Protein AF-A0A2H1JAN4-F1 (afdb_monomer)

Mean predicted aligned error: 5.16 Å

Sequence (60 aa):
MTAMTPVYYTLDQAHARRNEILSIVGDEATFKERGARYELDAQQLALYNELTDLEFLIGD

pLDDT: mean 88.01, std 11.81, range [38.44, 95.81]

Radius of gyration: 12.18 Å; Cα contacts (8 Å, |Δi|>4): 27; chains: 1; bounding box: 24×32×29 Å

Structure (mmCIF, N/CA/C/O backbone):
data_AF-A0A2H1JAN4-F1
#
_entry.id   AF-A0A2H1JAN4-F1
#
loop_
_atom_site.group_PDB
_atom_site.id
_atom_site.type_symbol
_atom_site.label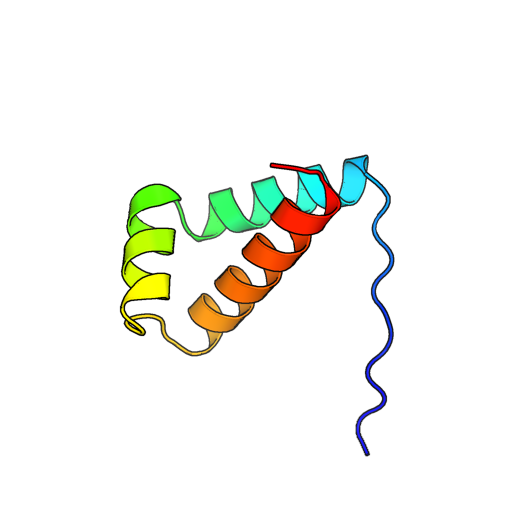_atom_id
_atom_site.label_alt_id
_atom_site.label_comp_id
_atom_site.label_asym_id
_atom_site.label_entity_id
_atom_site.label_seq_id
_atom_site.pdbx_PDB_ins_code
_atom_site.Cartn_x
_atom_site.Cartn_y
_atom_site.Cartn_z
_atom_site.occupancy
_atom_site.B_iso_or_equiv
_atom_site.auth_seq_id
_atom_site.auth_comp_id
_atom_site.auth_asym_id
_atom_site.auth_atom_id
_atom_site.pdbx_PDB_model_num
ATOM 1 N N . MET A 1 1 ? 11.891 -24.393 3.010 1.00 38.44 1 MET A N 1
ATOM 2 C CA . MET A 1 1 ? 12.374 -23.090 2.509 1.00 38.44 1 MET A CA 1
ATOM 3 C C . MET A 1 1 ? 11.489 -22.699 1.343 1.00 38.44 1 MET A C 1
ATOM 5 O O . MET A 1 1 ? 11.567 -23.353 0.313 1.00 38.44 1 MET A O 1
ATOM 9 N N . THR A 1 2 ? 10.611 -21.713 1.511 1.00 55.38 2 THR A N 1
ATOM 10 C CA . THR A 1 2 ? 9.891 -21.120 0.376 1.00 55.38 2 THR A CA 1
ATOM 11 C C . THR A 1 2 ? 10.836 -20.105 -0.252 1.00 55.38 2 THR A C 1
ATOM 13 O O . THR A 1 2 ? 11.281 -19.190 0.437 1.00 55.38 2 THR A O 1
ATOM 16 N N . ALA 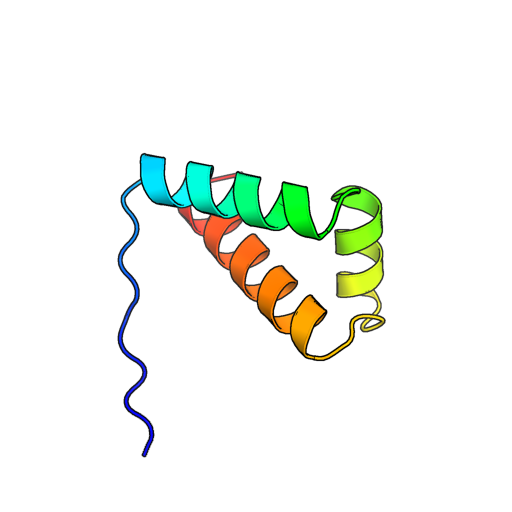A 1 3 ? 11.214 -20.298 -1.513 1.00 59.34 3 ALA A N 1
ATOM 17 C CA . ALA A 1 3 ? 12.015 -19.315 -2.228 1.00 59.34 3 ALA A CA 1
ATOM 18 C C . ALA A 1 3 ? 11.165 -18.049 -2.420 1.00 59.34 3 ALA A C 1
ATOM 20 O O . ALA A 1 3 ? 10.179 -18.073 -3.156 1.00 59.34 3 ALA A O 1
ATOM 21 N N . MET A 1 4 ? 11.515 -16.958 -1.733 1.00 56.72 4 MET A N 1
ATOM 22 C CA . MET A 1 4 ? 10.970 -15.641 -2.060 1.00 56.72 4 MET A CA 1
ATOM 23 C C . MET A 1 4 ? 11.541 -15.244 -3.418 1.00 56.72 4 MET A C 1
ATOM 25 O O . MET A 1 4 ? 12.748 -15.059 -3.562 1.00 56.72 4 MET A O 1
ATOM 29 N N . THR A 1 5 ? 10.674 -15.181 -4.424 1.00 65.88 5 THR A N 1
ATOM 30 C CA . THR A 1 5 ? 11.059 -14.724 -5.759 1.00 65.88 5 THR A CA 1
ATOM 31 C C . THR A 1 5 ? 10.907 -13.204 -5.773 1.00 65.88 5 THR A C 1
ATOM 33 O O . THR A 1 5 ? 9.817 -12.731 -5.450 1.00 65.88 5 THR A O 1
ATOM 36 N N . PRO A 1 6 ? 11.958 -12.429 -6.089 1.00 67.06 6 PRO A N 1
ATOM 37 C CA . PRO A 1 6 ? 11.830 -10.982 -6.194 1.00 67.06 6 PRO A CA 1
ATOM 38 C C . PRO A 1 6 ? 10.843 -10.638 -7.313 1.00 67.06 6 PRO A C 1
ATOM 40 O O . PRO A 1 6 ? 10.974 -11.123 -8.439 1.00 67.06 6 PRO A O 1
ATOM 43 N N . VAL A 1 7 ? 9.841 -9.822 -6.989 1.00 73.06 7 VAL A N 1
ATOM 44 C CA . VAL A 1 7 ? 8.902 -9.273 -7.970 1.00 73.06 7 VAL A CA 1
ATOM 45 C C . VAL A 1 7 ? 9.520 -7.995 -8.521 1.00 73.06 7 VAL A C 1
ATOM 47 O O . VAL A 1 7 ? 9.824 -7.074 -7.767 1.00 73.06 7 VAL A O 1
ATOM 50 N N . TYR A 1 8 ? 9.742 -7.953 -9.832 1.00 76.69 8 TYR A N 1
ATOM 51 C CA . TYR A 1 8 ? 10.251 -6.767 -10.513 1.00 76.69 8 TYR A CA 1
ATOM 52 C C . TYR A 1 8 ? 9.084 -5.997 -11.115 1.00 76.69 8 TYR A C 1
ATOM 54 O O . TYR A 1 8 ? 8.370 -6.524 -11.969 1.00 76.69 8 TYR A O 1
ATOM 62 N N . TYR A 1 9 ? 8.928 -4.746 -10.693 1.00 79.00 9 TYR A N 1
ATOM 63 C CA . TYR A 1 9 ? 7.998 -3.805 -11.296 1.00 79.00 9 TYR A CA 1
ATOM 64 C C . TYR A 1 9 ? 8.765 -2.810 -12.166 1.00 79.00 9 TYR A C 1
ATOM 66 O O . TYR A 1 9 ? 9.769 -2.235 -11.749 1.00 79.00 9 TYR A O 1
ATOM 74 N N . THR A 1 10 ? 8.276 -2.582 -13.381 1.00 88.94 10 THR A N 1
ATOM 75 C CA . THR A 1 10 ? 8.518 -1.302 -14.060 1.00 88.94 10 THR A CA 1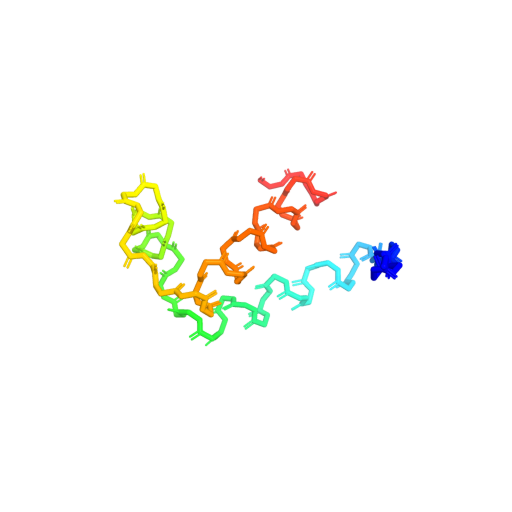
ATOM 76 C C . THR A 1 10 ? 7.731 -0.200 -13.348 1.00 88.94 10 THR A C 1
ATOM 78 O O . THR A 1 10 ? 6.748 -0.491 -12.665 1.00 88.94 10 THR A O 1
ATOM 81 N N . LEU A 1 11 ? 8.129 1.063 -13.516 1.00 88.31 11 LEU A N 1
ATOM 82 C CA . LEU A 1 11 ? 7.448 2.197 -12.878 1.00 88.31 11 LEU A CA 1
ATOM 83 C C . LEU A 1 11 ? 5.941 2.221 -13.207 1.00 88.31 11 LEU A C 1
ATOM 85 O O . LEU A 1 11 ? 5.111 2.343 -12.310 1.00 88.31 11 LEU A O 1
ATOM 89 N N . ASP A 1 12 ? 5.582 1.997 -14.474 1.00 90.69 12 ASP A N 1
ATOM 90 C CA . ASP A 1 12 ? 4.183 1.947 -14.916 1.00 90.69 12 ASP A CA 1
ATOM 91 C C . ASP A 1 12 ? 3.405 0.804 -14.253 1.00 90.69 12 ASP A C 1
ATOM 93 O O . ASP A 1 12 ? 2.254 0.977 -13.852 1.00 90.69 12 ASP A O 1
ATOM 97 N N . GLN A 1 13 ? 4.035 -0.364 -14.092 1.00 92.75 13 GLN A N 1
ATOM 98 C CA . GLN A 1 13 ? 3.412 -1.490 -13.396 1.00 92.75 13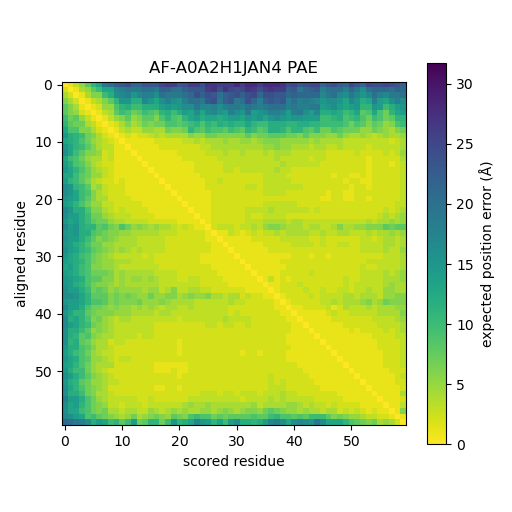 GLN A CA 1
ATOM 99 C C . GLN A 1 13 ? 3.256 -1.215 -11.898 1.00 92.75 13 GLN A C 1
ATOM 101 O O . GLN A 1 13 ? 2.256 -1.630 -11.321 1.00 92.75 13 GLN A O 1
ATOM 106 N N . ALA A 1 14 ? 4.198 -0.501 -11.277 1.00 92.12 14 ALA A N 1
ATOM 107 C CA . ALA A 1 14 ? 4.095 -0.114 -9.875 1.00 92.12 14 ALA A CA 1
ATOM 108 C C . ALA A 1 14 ? 2.916 0.848 -9.651 1.00 92.12 14 ALA A C 1
ATOM 110 O O . ALA A 1 14 ? 2.096 0.626 -8.760 1.00 92.12 14 ALA A O 1
ATOM 111 N N . HIS A 1 15 ? 2.758 1.853 -10.519 1.00 93.25 15 HIS A N 1
ATOM 112 C CA . HIS A 1 15 ? 1.597 2.746 -10.486 1.00 93.25 15 HIS A CA 1
ATOM 113 C C . HIS A 1 15 ? 0.282 2.006 -10.748 1.00 93.25 15 HIS A C 1
ATOM 115 O O . HIS A 1 15 ? -0.700 2.225 -10.037 1.00 93.25 15 HIS A O 1
ATOM 121 N N . ALA A 1 16 ? 0.250 1.113 -11.742 1.00 94.38 16 ALA A N 1
ATOM 122 C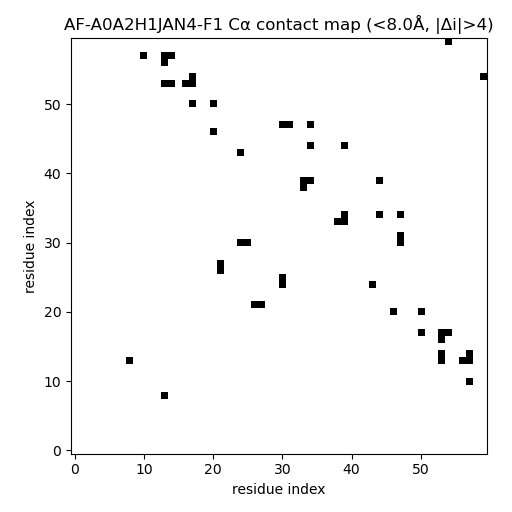 CA . ALA A 1 16 ? -0.933 0.309 -12.031 1.00 94.38 16 ALA A CA 1
ATOM 123 C C . ALA A 1 16 ? -1.324 -0.550 -10.822 1.00 94.38 16 ALA A C 1
ATOM 125 O O . ALA A 1 16 ? -2.485 -0.544 -10.414 1.00 94.38 16 ALA A O 1
ATOM 126 N N . ARG A 1 17 ? -0.348 -1.212 -10.193 1.00 94.38 17 ARG A N 1
ATOM 127 C CA . ARG A 1 17 ? -0.583 -2.053 -9.021 1.00 94.38 17 ARG A CA 1
ATOM 128 C C . ARG A 1 17 ? -1.043 -1.249 -7.807 1.00 94.38 17 ARG A C 1
ATOM 130 O O . ARG A 1 17 ? -1.977 -1.671 -7.131 1.00 94.38 17 ARG A O 1
ATOM 137 N N . ARG A 1 18 ? -0.461 -0.070 -7.563 1.00 93.75 18 ARG A N 1
ATOM 138 C CA . ARG A 1 18 ? -0.938 0.865 -6.530 1.00 93.75 18 ARG A CA 1
ATOM 139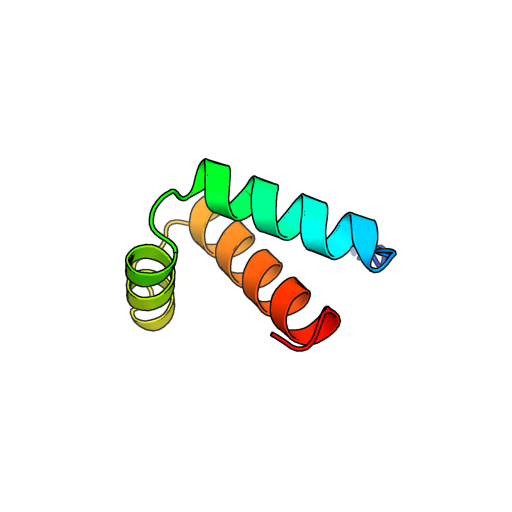 C C . ARG A 1 18 ? -2.413 1.191 -6.752 1.00 93.75 18 ARG A C 1
ATOM 141 O O . ARG A 1 18 ? -3.219 1.025 -5.844 1.00 93.75 18 ARG A O 1
ATOM 148 N N . ASN A 1 19 ? -2.784 1.570 -7.973 1.00 94.56 19 ASN A N 1
ATOM 149 C CA . ASN A 1 19 ? -4.170 1.898 -8.311 1.00 94.56 19 ASN A CA 1
ATOM 150 C C . ASN A 1 19 ? -5.122 0.703 -8.144 1.00 94.56 19 ASN A C 1
ATOM 152 O O . ASN A 1 19 ? -6.247 0.885 -7.683 1.00 94.56 19 ASN A O 1
ATOM 156 N N . GLU A 1 20 ? -4.683 -0.516 -8.469 1.00 95.81 20 GLU A N 1
ATOM 157 C CA . GLU A 1 20 ? -5.456 -1.733 -8.196 1.00 95.81 20 GLU A CA 1
ATOM 158 C C . GLU A 1 20 ? -5.701 -1.915 -6.697 1.00 95.81 20 GLU A C 1
ATOM 160 O O . GLU A 1 20 ? -6.844 -2.124 -6.289 1.00 95.81 20 GLU A O 1
ATOM 165 N N . ILE A 1 21 ? -4.661 -1.790 -5.867 1.00 94.56 21 ILE A N 1
ATOM 166 C CA . ILE A 1 21 ? -4.790 -1.910 -4.410 1.00 94.56 21 ILE A CA 1
ATOM 167 C C . ILE A 1 21 ? -5.765 -0.857 -3.884 1.00 94.56 21 ILE A C 1
ATOM 169 O O . ILE A 1 21 ? -6.696 -1.208 -3.162 1.00 94.56 21 ILE A O 1
ATOM 173 N N . LEU A 1 22 ? -5.617 0.402 -4.306 1.00 94.06 22 LEU A N 1
ATOM 174 C CA . LEU A 1 22 ? -6.520 1.490 -3.925 1.00 94.06 22 LEU A CA 1
ATOM 175 C C . LEU A 1 22 ? -7.965 1.234 -4.365 1.00 94.06 22 LEU A C 1
ATOM 177 O O . LEU A 1 22 ? -8.891 1.511 -3.610 1.00 94.06 22 LEU A O 1
ATOM 181 N N . SER A 1 23 ? -8.180 0.623 -5.533 1.00 95.19 23 SER A N 1
ATOM 182 C CA . SER A 1 23 ? -9.525 0.234 -5.973 1.00 95.19 23 SER A CA 1
ATOM 183 C C . SER A 1 23 ? -10.155 -0.86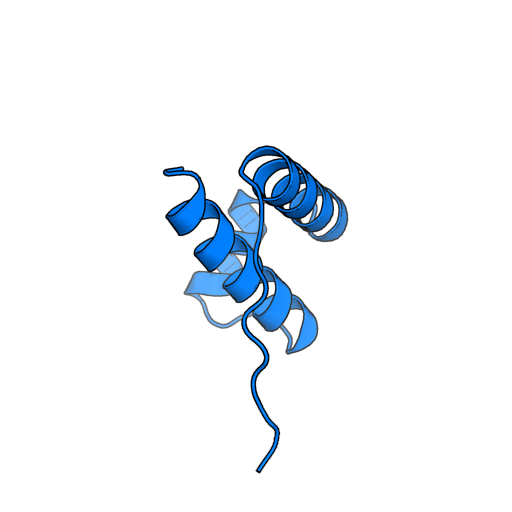1 -5.099 1.00 95.19 23 SER A C 1
ATOM 185 O O . SER A 1 23 ? -11.375 -0.893 -4.945 1.00 95.19 23 SER A O 1
ATOM 187 N N . ILE A 1 24 ? -9.335 -1.738 -4.505 1.00 93.75 24 ILE A N 1
ATOM 188 C CA . ILE A 1 24 ? -9.775 -2.821 -3.614 1.00 93.75 24 ILE A CA 1
ATOM 189 C C . ILE A 1 24 ? -10.078 -2.287 -2.210 1.00 93.75 24 ILE A C 1
ATOM 191 O O . ILE A 1 24 ? -11.087 -2.666 -1.617 1.00 93.75 24 ILE A O 1
ATOM 195 N N . VAL A 1 25 ? -9.205 -1.435 -1.662 1.00 91.44 25 VAL A N 1
ATOM 196 C CA . VAL A 1 25 ? -9.334 -0.936 -0.279 1.00 91.44 25 VAL A CA 1
ATOM 197 C C . VAL A 1 25 ? -10.259 0.278 -0.168 1.00 91.44 25 VAL A C 1
ATOM 199 O O . VAL A 1 25 ? -10.791 0.550 0.909 1.00 91.44 25 VAL A O 1
ATOM 202 N N . GLY A 1 26 ? -10.487 0.984 -1.278 1.00 91.81 26 GLY A N 1
ATOM 203 C CA . GLY A 1 26 ? -11.324 2.173 -1.349 1.00 91.81 26 GLY A CA 1
ATOM 204 C C . GLY A 1 26 ? -10.620 3.403 -0.784 1.00 91.81 26 GLY A C 1
ATOM 205 O O . GLY A 1 26 ? -9.866 4.072 -1.484 1.00 91.81 26 GLY A O 1
ATOM 206 N N . ASP A 1 27 ? -10.901 3.731 0.476 1.00 92.38 27 ASP A N 1
ATOM 207 C CA . ASP A 1 27 ? -10.358 4.926 1.125 1.00 92.38 27 ASP A CA 1
ATOM 208 C C . ASP A 1 27 ? -8.929 4.681 1.627 1.00 92.38 27 ASP A C 1
ATOM 210 O O . ASP A 1 27 ? -8.713 4.048 2.664 1.00 92.38 27 ASP A O 1
ATOM 214 N N . GLU A 1 28 ? -7.957 5.212 0.883 1.00 92.62 28 GLU A N 1
ATOM 215 C CA . GLU A 1 28 ? -6.530 5.132 1.198 1.00 92.62 28 GLU A CA 1
ATOM 216 C C . GLU A 1 28 ? -6.204 5.655 2.603 1.00 92.62 28 GLU A C 1
ATOM 218 O O . GLU A 1 28 ? -5.456 5.012 3.339 1.00 92.62 28 GLU A O 1
ATOM 223 N N . ALA A 1 29 ? -6.761 6.805 2.992 1.00 92.56 29 ALA A N 1
ATOM 224 C CA . ALA A 1 29 ? -6.410 7.457 4.249 1.00 92.56 29 ALA A CA 1
ATOM 225 C C . ALA A 1 29 ? -6.897 6.626 5.438 1.00 92.56 29 ALA A C 1
ATOM 227 O O . ALA A 1 29 ? -6.125 6.320 6.351 1.00 92.56 29 ALA A O 1
ATOM 228 N N . THR A 1 30 ? -8.154 6.179 5.377 1.00 93.56 30 THR A N 1
ATOM 229 C CA . THR A 1 30 ? -8.733 5.283 6.385 1.00 93.56 30 THR A CA 1
ATOM 230 C C . THR A 1 30 ? -7.988 3.946 6.430 1.00 93.56 30 THR A C 1
ATOM 232 O O . THR A 1 30 ? -7.746 3.394 7.505 1.00 93.56 30 THR A O 1
ATOM 235 N N . PHE A 1 31 ? -7.589 3.409 5.274 1.00 93.88 31 PHE A N 1
ATOM 236 C CA . PHE A 1 31 ? -6.828 2.166 5.202 1.00 93.88 31 PHE A CA 1
ATOM 237 C C . PHE A 1 31 ? -5.444 2.297 5.853 1.00 93.88 31 PHE A C 1
ATOM 239 O O . PHE A 1 31 ? -5.062 1.439 6.653 1.00 93.88 31 PHE A O 1
ATOM 246 N N . LYS A 1 32 ? -4.732 3.399 5.587 1.00 92.69 32 LYS A N 1
ATOM 247 C CA . LYS A 1 32 ? -3.433 3.699 6.201 1.00 92.69 32 LYS A CA 1
ATOM 248 C C . LYS A 1 32 ? -3.537 3.911 7.709 1.00 92.69 32 LYS A C 1
ATOM 250 O O . LYS A 1 32 ? -2.719 3.369 8.451 1.00 92.69 32 LYS A O 1
ATOM 255 N N . GLU A 1 33 ? -4.562 4.621 8.182 1.00 95.50 33 GLU A N 1
ATOM 256 C CA . GLU A 1 33 ? -4.795 4.804 9.620 1.00 95.50 33 GLU A CA 1
ATOM 257 C C . GLU A 1 33 ? -5.006 3.457 10.328 1.00 95.50 33 GLU A C 1
ATOM 259 O O . GLU A 1 33 ? -4.375 3.174 11.350 1.00 95.50 33 GLU A O 1
ATOM 264 N N . ARG A 1 34 ? -5.843 2.583 9.757 1.00 94.19 34 ARG A N 1
ATOM 265 C CA . ARG A 1 34 ? -6.079 1.235 10.295 1.00 94.19 34 ARG A CA 1
ATOM 266 C C . ARG A 1 34 ? -4.819 0.367 10.262 1.00 94.19 34 ARG A C 1
ATOM 268 O O . ARG A 1 34 ? -4.578 -0.380 11.211 1.00 94.19 34 ARG A O 1
ATOM 275 N N . GLY A 1 35 ? -4.004 0.487 9.211 1.00 92.00 35 GLY A N 1
ATOM 276 C CA . GLY A 1 35 ? -2.693 -0.163 9.101 1.00 92.00 35 GLY A CA 1
ATOM 277 C C . GLY A 1 35 ? -1.743 0.246 10.224 1.00 92.00 35 GLY A C 1
ATOM 278 O O . GLY A 1 35 ? -1.212 -0.614 10.926 1.00 92.00 35 GLY A O 1
ATOM 279 N N . ALA A 1 36 ? -1.620 1.549 10.480 1.00 90.81 36 ALA A N 1
ATOM 280 C CA . ALA A 1 36 ? -0.799 2.086 11.567 1.00 90.81 36 ALA A CA 1
ATOM 281 C C . ALA A 1 36 ? -1.276 1.649 12.967 1.00 90.81 36 ALA A C 1
ATOM 283 O O . ALA A 1 36 ? -0.484 1.596 13.910 1.00 90.81 36 ALA A O 1
ATOM 284 N N . ARG A 1 37 ? -2.566 1.320 13.107 1.00 95.69 37 ARG A N 1
ATOM 285 C CA . ARG A 1 37 ? -3.187 0.855 14.357 1.00 95.69 37 ARG A CA 1
ATOM 286 C C . ARG A 1 37 ? -3.224 -0.668 14.513 1.00 95.69 37 ARG A C 1
ATOM 288 O O . ARG A 1 37 ? -3.728 -1.145 15.526 1.00 95.69 37 ARG A O 1
ATOM 295 N N . TYR A 1 38 ? -2.673 -1.428 13.563 1.00 89.88 38 TYR A N 1
ATOM 296 C CA . TYR A 1 38 ? -2.715 -2.898 13.542 1.00 89.88 38 TYR A CA 1
ATOM 297 C C . TYR A 1 38 ? -4.147 -3.472 13.516 1.00 89.88 38 TYR A C 1
ATOM 299 O O . TYR A 1 38 ? -4.408 -4.555 14.037 1.00 89.88 38 TYR A O 1
ATOM 307 N N . GLU A 1 39 ? -5.086 -2.753 12.894 1.00 94.12 39 GLU A N 1
ATOM 308 C CA . GLU A 1 39 ? -6.515 -3.106 12.812 1.00 94.12 39 GLU A CA 1
ATOM 309 C C . GLU A 1 39 ? -6.891 -3.770 11.467 1.00 94.12 39 GLU A C 1
ATOM 311 O O . GLU A 1 39 ? -8.066 -3.815 11.080 1.00 94.12 39 GLU A O 1
ATOM 316 N N . LEU A 1 40 ? -5.894 -4.246 10.717 1.00 93.50 40 LEU A N 1
ATOM 317 C CA . LEU A 1 40 ? -6.068 -4.922 9.432 1.00 93.50 40 LEU A CA 1
ATOM 318 C C . LEU A 1 40 ? -6.098 -6.441 9.617 1.00 93.50 40 LEU A C 1
ATOM 320 O O . LEU A 1 40 ? -5.309 -7.003 10.378 1.00 93.50 40 LEU A O 1
ATOM 324 N N . ASP A 1 41 ? -6.989 -7.113 8.888 1.00 93.31 41 ASP A N 1
ATOM 325 C CA . ASP A 1 41 ? -6.928 -8.570 8.763 1.00 93.31 41 ASP A CA 1
ATOM 326 C C . ASP A 1 41 ? -5.698 -9.013 7.944 1.00 93.31 41 ASP A C 1
ATOM 328 O O . ASP A 1 41 ? -4.969 -8.196 7.384 1.00 93.31 41 ASP A O 1
ATOM 332 N N . ALA A 1 42 ? -5.441 -10.321 7.859 1.00 93.19 42 ALA A N 1
ATOM 333 C CA . ALA A 1 42 ? -4.256 -10.839 7.173 1.00 93.19 42 ALA A CA 1
ATOM 334 C C . ALA A 1 42 ? -4.190 -10.468 5.676 1.00 93.19 42 ALA A C 1
ATOM 336 O O . ALA A 1 42 ? -3.100 -10.254 5.145 1.00 93.19 42 ALA A O 1
ATOM 337 N N . GLN A 1 43 ? -5.336 -10.385 4.994 1.00 92.31 43 GLN A N 1
ATOM 338 C CA . GLN A 1 43 ? -5.395 -10.034 3.575 1.00 92.31 43 GLN A CA 1
ATOM 339 C C . GLN A 1 43 ? -5.171 -8.532 3.383 1.00 92.31 43 GLN A C 1
ATOM 341 O O . GLN A 1 43 ? -4.401 -8.118 2.518 1.00 92.31 43 GLN A O 1
ATOM 346 N N . GLN A 1 44 ? -5.798 -7.720 4.226 1.00 93.69 44 GLN A N 1
ATOM 347 C CA . GLN A 1 44 ? -5.604 -6.278 4.273 1.00 93.69 44 GLN A CA 1
ATOM 348 C C . GLN A 1 44 ? -4.161 -5.915 4.636 1.00 93.69 44 GLN A C 1
ATOM 350 O O . GLN A 1 44 ? -3.582 -5.034 4.013 1.00 93.69 44 GLN A O 1
ATOM 355 N N . LEU A 1 45 ? -3.544 -6.618 5.584 1.00 94.25 45 LEU A N 1
ATOM 356 C CA . LEU A 1 45 ? -2.154 -6.392 5.972 1.00 94.25 45 LEU A CA 1
ATOM 357 C C . LEU A 1 45 ? -1.184 -6.687 4.819 1.00 94.25 45 LEU A C 1
ATOM 359 O O . LEU A 1 45 ? -0.229 -5.942 4.619 1.00 94.25 45 LEU A O 1
ATOM 363 N N . ALA A 1 46 ? -1.440 -7.735 4.031 1.00 94.50 46 ALA A N 1
ATOM 364 C CA . ALA A 1 46 ? -0.643 -8.025 2.841 1.00 94.50 46 ALA A CA 1
ATOM 365 C C . ALA A 1 46 ? -0.738 -6.893 1.804 1.00 94.50 46 ALA A C 1
ATOM 367 O O . ALA A 1 46 ? 0.289 -6.449 1.296 1.00 94.50 46 ALA A O 1
ATOM 368 N N . LEU A 1 47 ? -1.950 -6.386 1.551 1.00 94.88 47 LEU A N 1
ATOM 369 C CA . LEU A 1 47 ? -2.175 -5.248 0.653 1.00 94.88 47 LEU A CA 1
ATOM 370 C C . LEU A 1 47 ? -1.538 -3.956 1.181 1.00 94.88 47 LEU A C 1
ATOM 372 O O . LEU A 1 47 ? -1.020 -3.172 0.397 1.00 94.88 47 LEU A O 1
ATOM 376 N N . TYR A 1 48 ? -1.553 -3.739 2.496 1.00 94.62 48 TYR A N 1
ATOM 377 C CA . TYR A 1 48 ? -0.929 -2.579 3.133 1.00 94.62 48 TYR A CA 1
ATOM 378 C C . TYR A 1 48 ? 0.597 -2.596 3.003 1.00 94.62 48 TYR A C 1
ATOM 380 O O . TYR A 1 48 ? 1.196 -1.581 2.650 1.00 94.62 48 TYR A O 1
ATOM 388 N N . ASN A 1 49 ? 1.223 -3.752 3.233 1.00 93.81 49 ASN A N 1
ATOM 389 C CA . ASN A 1 49 ? 2.664 -3.908 3.038 1.00 93.81 49 ASN A CA 1
ATOM 390 C C . ASN A 1 49 ? 3.039 -3.714 1.564 1.00 93.81 49 ASN A C 1
ATOM 392 O O . ASN A 1 49 ? 3.954 -2.955 1.269 1.00 93.81 49 ASN A O 1
ATOM 396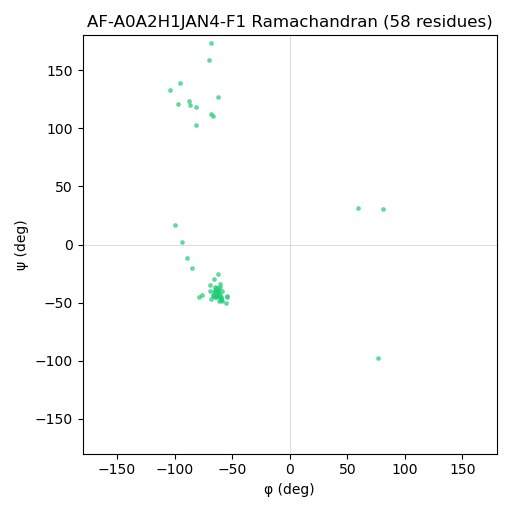 N N . GLU A 1 50 ? 2.286 -4.328 0.644 1.00 94.06 50 GLU A N 1
ATOM 397 C CA . GLU A 1 50 ? 2.512 -4.162 -0.796 1.00 94.06 50 GLU A CA 1
ATOM 398 C C . GLU A 1 50 ? 2.348 -2.696 -1.228 1.00 94.06 50 GLU A C 1
ATOM 400 O O . GLU A 1 50 ? 3.177 -2.183 -1.973 1.00 94.06 50 GLU A O 1
ATOM 405 N N . LEU A 1 51 ? 1.328 -1.992 -0.725 1.00 93.88 51 LEU A N 1
ATOM 406 C CA . LEU A 1 51 ? 1.134 -0.565 -0.983 1.00 93.88 51 LEU A CA 1
ATOM 407 C C . LEU A 1 51 ? 2.325 0.266 -0.490 1.00 93.88 51 LEU A C 1
ATOM 409 O O . LEU A 1 51 ? 2.816 1.112 -1.228 1.00 93.88 51 LEU A O 1
ATOM 413 N N . THR A 1 52 ? 2.812 -0.006 0.722 1.00 92.50 52 THR A N 1
ATOM 414 C CA . THR A 1 52 ? 3.956 0.706 1.315 1.00 92.50 52 THR A CA 1
ATOM 415 C C . THR A 1 52 ? 5.236 0.483 0.504 1.00 92.50 52 THR A C 1
ATOM 417 O O . THR A 1 52 ? 5.979 1.428 0.240 1.00 92.50 52 THR A O 1
ATOM 420 N N . ASP A 1 53 ? 5.479 -0.753 0.059 1.00 91.94 53 ASP A N 1
ATOM 421 C CA . ASP A 1 53 ? 6.629 -1.089 -0.784 1.00 91.94 53 ASP A CA 1
ATOM 422 C C . ASP A 1 53 ? 6.547 -0.392 -2.153 1.00 91.94 53 ASP A C 1
ATOM 424 O O . ASP A 1 53 ? 7.556 0.089 -2.675 1.00 91.94 53 ASP A O 1
ATOM 428 N N . LEU A 1 54 ? 5.345 -0.312 -2.734 1.00 92.69 54 LEU A N 1
ATOM 429 C CA . LEU A 1 54 ? 5.105 0.377 -4.002 1.00 92.69 54 LEU A CA 1
ATOM 430 C C . LEU A 1 54 ? 5.308 1.888 -3.882 1.00 92.69 54 LEU A C 1
ATOM 432 O O . LEU A 1 54 ? 5.941 2.462 -4.762 1.00 92.69 54 LEU A O 1
ATOM 436 N N . GLU A 1 55 ? 4.818 2.518 -2.812 1.00 91.75 55 GLU A N 1
ATOM 437 C CA . GLU A 1 55 ? 5.013 3.951 -2.537 1.00 91.75 55 GLU A CA 1
ATOM 438 C C . GLU A 1 55 ? 6.498 4.288 -2.380 1.00 91.75 55 GLU A C 1
ATOM 440 O O . GLU A 1 55 ? 7.009 5.188 -3.049 1.00 91.75 55 GLU A O 1
ATOM 445 N N . PHE A 1 56 ? 7.234 3.461 -1.632 1.00 89.62 56 PHE A N 1
ATOM 446 C CA . PHE A 1 56 ? 8.686 3.582 -1.534 1.00 89.62 56 PHE A CA 1
ATOM 447 C C . PHE A 1 56 ? 9.385 3.453 -2.899 1.00 89.62 56 PHE A C 1
ATOM 449 O O . PHE A 1 56 ? 10.333 4.187 -3.182 1.00 89.62 56 PHE A O 1
ATOM 456 N N . LEU A 1 57 ? 8.929 2.532 -3.756 1.00 88.69 57 LEU A N 1
ATOM 457 C CA . LEU A 1 57 ? 9.512 2.299 -5.079 1.00 88.69 57 LEU A CA 1
ATOM 458 C C . LEU A 1 57 ? 9.265 3.460 -6.055 1.00 88.69 57 LEU A C 1
ATOM 460 O O . LEU A 1 57 ? 10.154 3.785 -6.844 1.00 88.69 57 LEU A O 1
ATOM 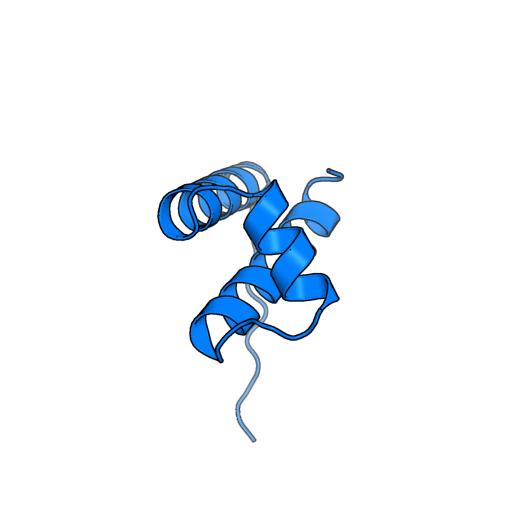464 N N . ILE A 1 58 ? 8.069 4.056 -6.035 1.00 91.31 58 ILE A N 1
ATOM 465 C CA . ILE A 1 58 ? 7.681 5.145 -6.949 1.00 91.31 58 ILE A CA 1
ATOM 466 C C . ILE A 1 58 ? 8.036 6.542 -6.412 1.00 91.31 58 ILE A C 1
ATOM 468 O O . ILE A 1 58 ? 8.017 7.500 -7.184 1.00 91.31 58 ILE A O 1
ATOM 472 N N . GLY A 1 59 ? 8.411 6.653 -5.133 1.00 84.81 59 GLY A N 1
ATOM 473 C CA . GLY A 1 59 ? 8.818 7.905 -4.489 1.00 84.81 59 GLY A CA 1
ATOM 474 C C . GLY A 1 59 ? 7.652 8.789 -4.039 1.00 84.81 59 GLY A C 1
ATOM 475 O O . GLY A 1 59 ? 7.800 10.012 -4.064 1.00 84.81 59 GLY A O 1
ATOM 476 N N . ASP A 1 60 ? 6.526 8.169 -3.676 1.00 69.94 60 ASP A N 1
ATOM 477 C CA . ASP A 1 60 ? 5.308 8.821 -3.160 1.00 69.94 60 ASP A CA 1
ATOM 478 C C . ASP A 1 60 ? 5.261 8.781 -1.620 1.00 69.94 60 ASP A C 1
ATOM 480 O O . ASP A 1 60 ? 5.788 7.803 -1.034 1.00 69.94 60 ASP A O 1
#

Solvent-accessible surface area (backbone atoms only — not comparable to full-atom values): 3713 Å² total; per-residue (Å²): 134,84,83,83,74,87,82,86,68,54,72,71,53,38,54,52,50,46,53,52,52,41,68,72,67,58,54,61,68,63,50,50,53,33,53,78,67,69,70,50,54,77,70,53,44,51,52,49,52,52,44,53,53,39,30,65,72,76,72,103

Foldseek 3Di:
DPDDDDDDDDLVRLVVLLVVLCVVVVDPVVLVVCQVVVNDDPVSVVSVVSNVVSCVVNVD

Organism: NCBI:txid1255617

Nearest PDB structures (foldseek):
  4m1p-assembly1_A  TM=4.046E-01  e=9.382E+00  Geobacillus thermodenitrificans NG80-2
  8jax-assembly1_A  TM=3.392E-01  e=9.995E+00  Streptomyces coelicolor

Secondary structure (DSSP, 8-state):
----PPPPPPHHHHHHHHHHHHHHH--HHHHHHHHHTT---HHHHHHHHHHHHHHHHHT-